Protein AF-A0A1C5WNR1-F1 (afdb_monomer_lite)

Sequence (77 aa):
MYEQSLLCGIMNDWYGSMEDLFQDLKHYGFEVLESNRESITVSCDDDGDYVQIELALGGTERTIVVEDFEEIYREEA

Structure (mmCIF, N/CA/C/O backbone):
data_AF-A0A1C5WNR1-F1
#
_entry.id   AF-A0A1C5WNR1-F1
#
loop_
_atom_site.group_PDB
_atom_site.id
_atom_site.type_symbol
_atom_site.label_atom_id
_atom_site.label_alt_id
_atom_site.label_comp_id
_atom_site.label_asym_id
_atom_site.label_entity_id
_atom_site.label_seq_id
_atom_site.pdbx_PDB_ins_code
_atom_site.Cartn_x
_atom_site.Cartn_y
_atom_site.Cartn_z
_atom_site.occupancy
_atom_site.B_iso_or_equiv
_atom_site.auth_seq_id
_atom_site.auth_comp_id
_atom_site.auth_asym_id
_atom_site.auth_atom_id
_atom_site.pdbx_PDB_model_num
ATOM 1 N N . MET A 1 1 ? -3.570 -7.372 -18.498 1.00 49.03 1 MET A N 1
ATOM 2 C CA . MET A 1 1 ? -4.941 -7.853 -18.113 1.00 49.03 1 MET A CA 1
ATOM 3 C C . MET A 1 1 ? -4.896 -8.790 -16.899 1.00 49.03 1 MET A C 1
ATOM 5 O O . MET A 1 1 ? -5.952 -9.190 -16.420 1.00 49.03 1 MET A O 1
ATOM 9 N N . TYR A 1 2 ? -3.701 -9.107 -16.382 1.00 49.50 2 TYR A N 1
ATOM 10 C CA . TYR A 1 2 ? -3.510 -9.843 -15.132 1.00 49.50 2 TYR A CA 1
ATOM 11 C C . TYR A 1 2 ? -3.376 -8.890 -13.929 1.00 49.50 2 TYR A C 1
ATOM 13 O O . TYR A 1 2 ? -3.820 -9.237 -12.836 1.00 49.50 2 TYR A O 1
ATOM 21 N N . GLU A 1 3 ? -2.892 -7.657 -14.126 1.00 54.88 3 GLU A N 1
ATOM 22 C CA . GLU A 1 3 ? -2.542 -6.760 -13.011 1.00 54.88 3 GLU A CA 1
ATOM 23 C C . GLU A 1 3 ? -3.763 -6.180 -12.273 1.00 54.88 3 GLU A C 1
ATOM 25 O O . GLU A 1 3 ? -3.767 -6.106 -11.045 1.00 54.88 3 GLU A O 1
ATOM 30 N N . GLN A 1 4 ? -4.867 -5.900 -12.983 1.00 54.25 4 GLN A N 1
ATOM 31 C CA . GLN A 1 4 ? -6.134 -5.504 -12.341 1.00 54.25 4 GLN A CA 1
ATOM 32 C C . GLN A 1 4 ? -6.720 -6.609 -11.448 1.00 54.25 4 GLN A C 1
ATOM 34 O O . GLN A 1 4 ? -7.456 -6.306 -10.516 1.00 54.25 4 GLN A O 1
ATOM 39 N N . SER A 1 5 ? -6.409 -7.886 -11.707 1.00 58.66 5 SER A N 1
ATOM 40 C CA . SER A 1 5 ? -6.938 -8.996 -10.899 1.00 58.66 5 SER A CA 1
ATOM 41 C C . SER A 1 5 ? -6.183 -9.170 -9.578 1.00 58.66 5 SER A C 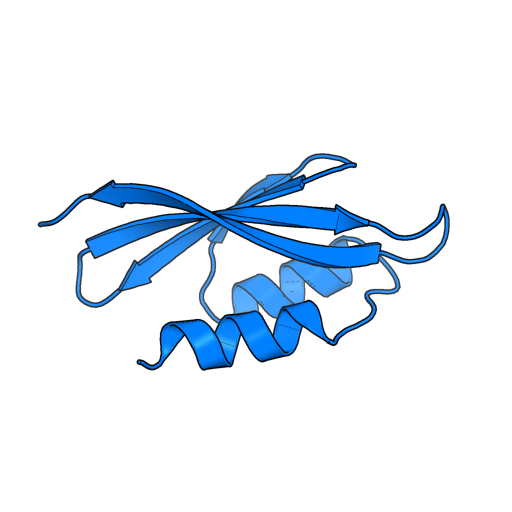1
ATOM 43 O O . SER A 1 5 ? -6.798 -9.561 -8.590 1.00 58.66 5 SER A O 1
ATOM 45 N N . LEU A 1 6 ? -4.881 -8.860 -9.547 1.00 65.00 6 LEU A N 1
ATOM 46 C CA . LEU A 1 6 ? -4.047 -8.933 -8.339 1.00 65.00 6 LEU A CA 1
ATOM 47 C C . LEU A 1 6 ? -4.390 -7.794 -7.373 1.00 65.00 6 LEU A C 1
ATOM 49 O O . LEU A 1 6 ? -4.675 -8.031 -6.202 1.00 65.00 6 LEU A O 1
ATOM 53 N N . LEU A 1 7 ? -4.469 -6.566 -7.892 1.00 68.19 7 LEU A N 1
ATOM 54 C CA . LEU A 1 7 ? -4.831 -5.390 -7.097 1.00 68.19 7 LEU A CA 1
ATOM 55 C C . LEU A 1 7 ? -6.295 -5.429 -6.629 1.00 68.19 7 LEU A C 1
ATOM 57 O O . LEU A 1 7 ? -6.608 -4.945 -5.543 1.00 68.19 7 LEU A O 1
ATOM 61 N N . CYS A 1 8 ? -7.187 -6.084 -7.383 1.00 65.56 8 CYS A N 1
ATOM 62 C CA . CYS A 1 8 ? -8.566 -6.317 -6.946 1.00 65.56 8 CYS A CA 1
ATOM 63 C C . CYS A 1 8 ? -8.653 -7.195 -5.684 1.00 65.56 8 CYS A C 1
ATOM 65 O O . CYS A 1 8 ? -9.595 -7.028 -4.908 1.00 65.56 8 CYS A O 1
ATOM 67 N N . GLY A 1 9 ? -7.702 -8.115 -5.470 1.00 68.81 9 GLY A N 1
ATOM 68 C CA . GLY A 1 9 ? -7.639 -8.918 -4.245 1.00 68.81 9 GLY A CA 1
ATOM 69 C C . GLY A 1 9 ? -7.370 -8.048 -3.019 1.00 68.81 9 GLY A C 1
ATOM 70 O O . GLY A 1 9 ? -8.057 -8.176 -2.016 1.00 68.81 9 GLY A O 1
ATOM 71 N N . ILE A 1 10 ? -6.449 -7.095 -3.157 1.00 76.81 10 ILE A N 1
ATOM 72 C CA . ILE A 1 10 ? -6.020 -6.193 -2.082 1.00 76.81 10 ILE A CA 1
ATOM 73 C C . ILE A 1 10 ? -7.074 -5.106 -1.798 1.00 76.81 10 ILE A C 1
ATOM 75 O O . ILE A 1 10 ? -7.346 -4.796 -0.642 1.00 76.81 10 ILE A O 1
ATOM 79 N N . MET A 1 11 ? -7.721 -4.553 -2.834 1.00 75.56 11 MET A N 1
ATOM 80 C CA . MET A 1 11 ? -8.774 -3.528 -2.689 1.00 75.56 11 MET A CA 1
ATOM 81 C C . MET A 1 11 ? -10.002 -3.991 -1.895 1.00 75.56 11 MET A C 1
ATOM 83 O O . MET A 1 11 ? -10.727 -3.166 -1.342 1.00 75.56 11 MET A O 1
ATOM 87 N N . ASN A 1 12 ? -10.312 -5.290 -1.897 1.00 67.81 12 ASN A N 1
ATOM 88 C CA . ASN A 1 12 ? -11.488 -5.806 -1.192 1.00 67.81 12 ASN A CA 1
ATOM 89 C C . ASN A 1 12 ? -11.165 -6.381 0.189 1.00 67.81 12 ASN A C 1
ATOM 91 O O . ASN A 1 12 ? -12.084 -6.823 0.879 1.00 67.81 12 ASN A O 1
ATOM 95 N N . ASP A 1 13 ? -9.893 -6.365 0.586 1.00 78.44 13 ASP A N 1
ATOM 96 C CA . ASP A 1 13 ? -9.440 -6.988 1.818 1.00 78.44 13 ASP A CA 1
ATOM 97 C C . ASP A 1 13 ? -9.250 -5.973 2.954 1.00 78.44 13 ASP A C 1
ATOM 99 O O . ASP A 1 13 ? -9.061 -4.768 2.750 1.00 78.44 13 ASP A O 1
ATOM 103 N N . TRP A 1 14 ? -9.362 -6.467 4.185 1.00 83.38 14 TRP A N 1
ATOM 104 C CA . TRP A 1 14 ? -9.241 -5.672 5.400 1.00 83.38 14 TRP A CA 1
ATOM 105 C C . TRP A 1 14 ? -8.091 -6.200 6.226 1.00 83.38 14 TRP A C 1
ATOM 107 O O . TRP A 1 14 ? -8.193 -7.217 6.912 1.00 83.38 14 TRP A O 1
ATOM 117 N N . TYR A 1 15 ? -7.029 -5.416 6.253 1.00 85.19 15 TYR A N 1
ATOM 118 C CA . TYR A 1 15 ? -5.820 -5.771 6.953 1.00 85.19 15 TYR A CA 1
ATOM 119 C C . TYR A 1 15 ? -5.923 -5.326 8.409 1.00 85.19 15 TYR A C 1
ATOM 121 O O . TYR A 1 15 ? -6.171 -4.159 8.736 1.00 85.19 15 TYR A O 1
ATOM 129 N N . GLY A 1 16 ? -5.716 -6.271 9.325 1.00 82.50 16 GLY A N 1
ATOM 130 C CA . GLY A 1 16 ? -5.689 -5.978 10.759 1.00 82.50 16 GLY A CA 1
ATOM 131 C C . GLY A 1 16 ? -4.464 -5.159 11.174 1.00 82.50 16 GLY A C 1
ATOM 132 O O . GLY A 1 16 ? -4.448 -4.560 12.250 1.00 82.50 16 GLY A O 1
ATOM 133 N N . SER A 1 17 ? -3.413 -5.150 10.351 1.00 83.25 17 SER A N 1
ATOM 134 C CA . SER A 1 17 ? -2.158 -4.435 10.585 1.00 83.25 17 SER A CA 1
ATOM 135 C C . SER A 1 17 ? -1.390 -4.243 9.279 1.00 83.25 17 SER A C 1
ATOM 137 O O . SER A 1 17 ? -1.587 -4.981 8.320 1.00 83.25 17 SER A O 1
ATOM 139 N N . MET A 1 18 ? -0.475 -3.272 9.261 1.00 83.44 18 MET A N 1
ATOM 140 C CA . MET A 1 18 ? 0.379 -2.989 8.099 1.00 83.44 18 MET A CA 1
ATOM 141 C C . MET A 1 18 ? 1.229 -4.203 7.705 1.00 83.44 18 MET A C 1
ATOM 143 O O . MET A 1 18 ? 1.452 -4.442 6.528 1.00 83.44 18 MET A O 1
ATOM 147 N N . GLU A 1 19 ? 1.675 -4.992 8.689 1.00 85.62 19 GLU A N 1
ATOM 148 C CA . GLU A 1 19 ? 2.444 -6.219 8.449 1.00 85.62 19 GLU A CA 1
ATOM 149 C C . GLU A 1 19 ? 1.680 -7.231 7.591 1.00 85.62 19 GLU A C 1
ATOM 151 O O . GLU A 1 19 ? 2.270 -7.825 6.694 1.00 85.62 19 GLU A O 1
ATOM 156 N N . ASP A 1 20 ? 0.376 -7.377 7.828 1.00 87.50 20 ASP A N 1
ATOM 157 C CA . ASP A 1 20 ? -0.494 -8.293 7.086 1.00 87.50 20 ASP A CA 1
ATOM 158 C C . ASP A 1 20 ? -0.596 -7.858 5.616 1.00 87.50 20 ASP A C 1
ATOM 160 O O . ASP A 1 20 ? -0.335 -8.642 4.705 1.00 87.50 20 ASP A O 1
ATOM 164 N N . LEU A 1 21 ? -0.807 -6.555 5.394 1.00 86.06 21 LEU A N 1
ATOM 165 C CA . LEU A 1 21 ? -0.805 -5.942 4.065 1.00 86.06 21 LEU A CA 1
ATOM 166 C C . LEU A 1 21 ? 0.536 -6.132 3.343 1.00 86.06 21 LEU A C 1
ATOM 168 O O . LEU A 1 21 ? 0.571 -6.502 2.172 1.00 86.06 21 LEU A O 1
ATOM 172 N N . PHE A 1 22 ? 1.659 -5.922 4.032 1.00 87.62 22 PHE A N 1
ATOM 173 C CA . PHE A 1 22 ? 2.984 -6.122 3.443 1.00 87.62 22 PHE A CA 1
ATOM 174 C C . PHE A 1 22 ? 3.263 -7.581 3.078 1.00 87.62 22 PHE A C 1
ATOM 176 O O . PHE A 1 22 ? 3.973 -7.841 2.103 1.00 87.62 22 PH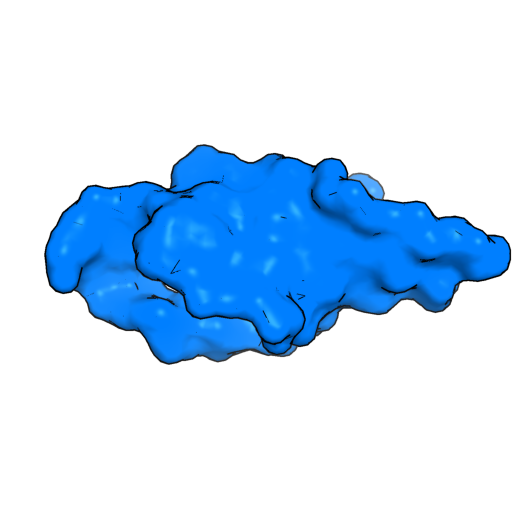E A O 1
ATOM 183 N N . GLN A 1 23 ? 2.746 -8.538 3.852 1.00 86.88 23 GLN A N 1
ATOM 184 C CA . GLN A 1 23 ? 2.864 -9.954 3.518 1.00 86.88 23 GLN A CA 1
ATOM 185 C C . GLN A 1 23 ? 2.076 -10.297 2.256 1.00 86.88 23 GLN A C 1
ATOM 187 O O . GLN A 1 23 ? 2.604 -11.011 1.403 1.00 86.88 23 GLN A O 1
ATOM 192 N N . ASP A 1 24 ? 0.866 -9.761 2.124 1.00 86.81 24 ASP A N 1
ATOM 193 C CA . ASP A 1 24 ? 0.012 -9.973 0.959 1.00 86.81 24 ASP A CA 1
ATOM 194 C C . ASP A 1 24 ? 0.647 -9.369 -0.300 1.00 86.81 24 ASP A C 1
ATOM 196 O O . ASP A 1 24 ? 0.831 -10.061 -1.300 1.00 86.81 24 ASP A O 1
ATOM 200 N N . LEU A 1 25 ? 1.125 -8.122 -0.215 1.00 86.44 25 LEU A N 1
ATOM 201 C CA . LEU A 1 25 ? 1.857 -7.450 -1.295 1.00 86.44 25 LEU A CA 1
ATOM 202 C C . LEU A 1 25 ? 3.043 -8.290 -1.786 1.00 86.44 25 LEU A C 1
ATOM 204 O O . LEU A 1 25 ? 3.154 -8.567 -2.980 1.00 86.44 25 LEU A O 1
ATOM 208 N N . LYS A 1 26 ? 3.879 -8.785 -0.866 1.00 85.38 26 LYS A N 1
ATOM 209 C CA . LYS A 1 26 ? 4.996 -9.677 -1.213 1.00 85.38 26 LYS A CA 1
ATOM 210 C C . LYS A 1 26 ? 4.536 -10.995 -1.822 1.00 85.38 26 LYS A C 1
ATOM 212 O O . LYS A 1 26 ? 5.199 -11.506 -2.720 1.00 85.38 26 LYS A O 1
ATOM 217 N N . HIS A 1 27 ? 3.437 -11.561 -1.334 1.00 85.44 27 HIS A N 1
ATOM 218 C CA . HIS A 1 27 ? 2.874 -12.797 -1.869 1.00 85.44 27 HIS A CA 1
ATOM 219 C C . HIS A 1 27 ? 2.395 -12.622 -3.317 1.00 85.44 27 HIS A C 1
ATOM 221 O O . HIS A 1 27 ? 2.562 -13.528 -4.132 1.00 85.44 27 HIS A O 1
ATOM 227 N N . TYR A 1 28 ? 1.874 -11.443 -3.657 1.00 79.38 28 TYR A N 1
ATOM 228 C CA . TYR A 1 28 ? 1.518 -11.076 -5.026 1.00 79.38 28 TYR A CA 1
ATOM 229 C C . TYR A 1 28 ? 2.716 -10.697 -5.911 1.00 79.38 28 TYR A C 1
ATOM 231 O O . TYR A 1 28 ? 2.541 -10.550 -7.116 1.00 79.38 28 TYR A O 1
ATOM 239 N N . GLY A 1 29 ? 3.924 -10.581 -5.348 1.00 83.56 29 GLY A N 1
ATOM 240 C CA . GLY A 1 29 ? 5.134 -10.205 -6.084 1.00 83.56 29 GLY A CA 1
ATOM 241 C C . GLY A 1 29 ? 5.410 -8.701 -6.120 1.00 83.56 29 GLY A C 1
ATOM 242 O O . GLY A 1 29 ? 6.278 -8.266 -6.871 1.00 83.56 29 GLY A O 1
ATOM 243 N N . PHE A 1 30 ? 4.708 -7.908 -5.308 1.00 87.38 30 PHE A N 1
ATOM 244 C CA . PHE A 1 30 ? 5.010 -6.493 -5.124 1.00 87.38 30 PHE A CA 1
ATOM 245 C C . PHE A 1 30 ? 6.118 -6.300 -4.086 1.00 87.38 30 PHE A C 1
ATOM 247 O O . PHE A 1 30 ? 6.122 -6.908 -3.010 1.00 87.38 30 PHE A O 1
ATOM 254 N N . GLU A 1 31 ? 7.037 -5.391 -4.381 1.00 89.31 31 GLU A N 1
ATOM 255 C CA . GLU A 1 31 ? 8.056 -4.926 -3.452 1.00 89.31 31 GLU A CA 1
ATOM 256 C C . GLU A 1 31 ? 7.665 -3.561 -2.887 1.00 89.31 31 GLU A C 1
ATOM 258 O O . GLU A 1 31 ? 7.405 -2.617 -3.625 1.00 89.31 31 GLU A O 1
ATOM 263 N N . VAL A 1 32 ? 7.611 -3.451 -1.562 1.00 90.00 32 VAL A N 1
ATOM 264 C CA . VAL A 1 32 ? 7.263 -2.200 -0.881 1.00 90.00 32 VAL A CA 1
ATOM 265 C C . VAL A 1 32 ? 8.465 -1.265 -0.901 1.00 90.00 32 VAL A C 1
ATOM 267 O O . VAL A 1 32 ? 9.494 -1.576 -0.300 1.00 90.00 32 VAL A O 1
ATOM 270 N N . LEU A 1 33 ? 8.313 -0.117 -1.556 1.00 90.69 33 LEU A N 1
ATOM 271 C CA . LEU A 1 33 ? 9.344 0.914 -1.649 1.00 90.69 33 LEU A CA 1
ATOM 272 C C . LEU A 1 33 ? 9.196 1.937 -0.529 1.00 90.69 33 LEU A C 1
ATOM 274 O O . LEU A 1 33 ? 10.138 2.199 0.218 1.00 90.69 33 LEU A O 1
ATOM 278 N N . GLU A 1 34 ? 7.993 2.493 -0.405 1.00 90.06 34 GLU A N 1
ATOM 279 C CA . GLU A 1 34 ? 7.651 3.482 0.606 1.00 90.06 34 GLU A CA 1
ATOM 280 C C . GLU A 1 34 ? 6.316 3.113 1.244 1.00 90.06 34 GLU A C 1
ATOM 282 O O . GLU A 1 34 ? 5.394 2.648 0.584 1.00 90.06 34 GLU A O 1
ATOM 287 N N . SER A 1 35 ? 6.201 3.306 2.552 1.00 87.50 35 SER A N 1
ATOM 288 C CA . SER A 1 35 ? 4.952 3.077 3.267 1.00 87.50 35 SER A CA 1
ATOM 289 C C . SER A 1 35 ? 4.690 4.216 4.234 1.00 87.50 35 SER A C 1
ATOM 291 O O . SER A 1 35 ? 5.468 4.439 5.166 1.00 87.50 35 SER A O 1
ATOM 293 N N . ASN A 1 36 ? 3.573 4.898 4.034 1.00 85.56 36 ASN A N 1
ATOM 294 C CA . ASN A 1 36 ? 3.054 5.955 4.883 1.00 85.56 36 ASN A CA 1
ATOM 295 C C . ASN A 1 36 ? 1.801 5.477 5.633 1.00 85.56 36 ASN A C 1
ATOM 297 O O . ASN A 1 36 ? 1.313 4.360 5.464 1.00 85.56 36 ASN A O 1
ATOM 301 N N . ARG A 1 37 ? 1.278 6.334 6.517 1.00 81.25 37 ARG A N 1
ATOM 302 C CA . ARG A 1 37 ? 0.011 6.070 7.222 1.00 81.25 37 ARG A CA 1
ATOM 303 C C . ARG A 1 37 ? -1.215 6.165 6.313 1.00 81.25 37 ARG A C 1
ATOM 305 O O . ARG A 1 37 ? -2.246 5.610 6.668 1.00 81.25 37 ARG A O 1
ATOM 312 N N . GLU A 1 38 ? -1.084 6.895 5.211 1.00 85.94 38 GLU A N 1
ATOM 313 C CA . GLU A 1 38 ? -2.174 7.262 4.299 1.00 85.94 38 GLU A CA 1
ATOM 314 C C . GLU A 1 38 ? -2.002 6.630 2.908 1.00 85.94 38 GLU A C 1
ATOM 316 O O . GLU A 1 38 ? -2.971 6.507 2.171 1.00 85.94 38 GLU A O 1
ATOM 321 N N . SER A 1 39 ? -0.796 6.191 2.540 1.00 88.69 39 SER A N 1
ATOM 322 C CA . SER A 1 39 ? -0.529 5.532 1.258 1.00 88.69 39 SER A CA 1
ATOM 323 C C . SER A 1 39 ? 0.687 4.607 1.338 1.00 88.69 39 SER A C 1
ATOM 325 O O . SER A 1 39 ? 1.522 4.748 2.230 1.00 88.69 39 SER A O 1
ATOM 327 N N . ILE A 1 40 ? 0.803 3.644 0.426 1.00 90.00 40 ILE A N 1
ATOM 328 C CA . ILE A 1 40 ? 1.981 2.784 0.261 1.00 90.00 40 ILE A CA 1
ATOM 329 C C . ILE A 1 40 ? 2.380 2.786 -1.203 1.00 90.00 40 ILE A C 1
ATOM 331 O O . ILE A 1 40 ? 1.574 2.464 -2.062 1.00 90.00 40 ILE A O 1
ATOM 335 N N . THR A 1 41 ? 3.644 3.053 -1.482 1.00 91.81 41 THR A N 1
ATOM 336 C CA . THR A 1 41 ? 4.228 2.881 -2.804 1.00 91.81 41 THR A CA 1
ATOM 337 C C . THR A 1 41 ? 4.868 1.507 -2.912 1.00 91.81 41 THR A C 1
ATOM 339 O O . THR A 1 41 ? 5.748 1.138 -2.127 1.00 91.81 41 THR A O 1
ATOM 342 N N . VAL A 1 42 ? 4.460 0.757 -3.926 1.00 90.31 42 VAL A N 1
ATOM 343 C CA . VAL A 1 42 ? 5.036 -0.542 -4.261 1.00 90.31 42 VAL A CA 1
ATOM 344 C C . VAL A 1 42 ? 5.534 -0.550 -5.691 1.00 90.31 42 VAL A C 1
ATOM 346 O O . VAL A 1 42 ? 5.014 0.172 -6.534 1.00 90.31 42 VAL A O 1
ATOM 349 N N . SER A 1 43 ? 6.516 -1.394 -5.972 1.00 89.75 43 SER A N 1
ATOM 350 C CA . SER A 1 43 ? 6.924 -1.724 -7.331 1.00 89.75 43 SER A CA 1
ATOM 351 C C . SER A 1 43 ? 6.626 -3.165 -7.688 1.00 89.75 43 SER A C 1
ATOM 353 O O . SER A 1 43 ? 6.712 -4.052 -6.839 1.00 89.75 43 SER A O 1
ATOM 355 N N . CYS A 1 44 ? 6.345 -3.394 -8.962 1.00 86.12 44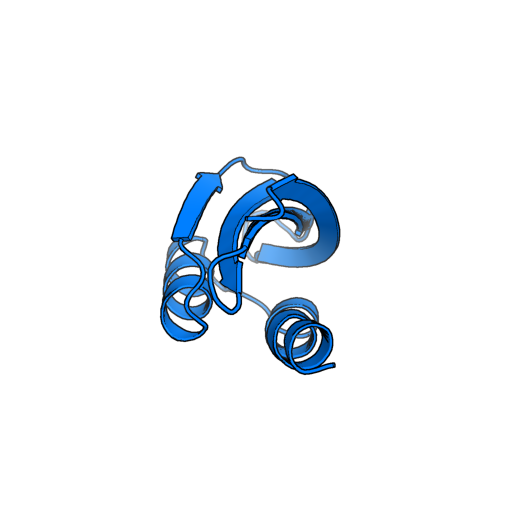 CYS A N 1
ATOM 356 C CA . CYS A 1 44 ? 6.267 -4.710 -9.571 1.00 86.12 44 CYS A CA 1
ATOM 357 C C . CYS A 1 44 ? 7.139 -4.739 -10.829 1.00 86.12 44 CYS A C 1
ATOM 359 O O . CYS A 1 44 ? 7.286 -3.722 -11.506 1.00 86.12 44 CYS A O 1
ATOM 361 N N . ASP A 1 45 ? 7.712 -5.905 -11.109 1.00 83.94 45 ASP A N 1
ATOM 362 C CA . ASP A 1 45 ? 8.398 -6.202 -12.364 1.00 83.94 45 ASP A CA 1
ATOM 363 C C . ASP A 1 45 ? 7.412 -6.983 -13.246 1.00 83.94 45 ASP A C 1
ATOM 365 O O . ASP A 1 45 ? 7.063 -8.122 -12.920 1.00 83.94 45 ASP A O 1
ATOM 369 N N . ASP A 1 46 ? 6.901 -6.347 -14.304 1.00 73.00 46 ASP A N 1
ATOM 370 C CA . ASP A 1 46 ? 5.985 -6.962 -15.274 1.00 73.00 46 ASP A CA 1
ATOM 371 C C . ASP A 1 46 ? 6.730 -7.192 -16.590 1.00 73.00 46 ASP A C 1
ATOM 373 O O . ASP A 1 46 ? 7.000 -6.257 -17.331 1.00 73.00 46 ASP A O 1
ATOM 377 N N . ASP A 1 47 ? 7.117 -8.441 -16.865 1.00 73.19 47 ASP A N 1
ATOM 378 C CA . ASP A 1 47 ? 7.817 -8.836 -18.104 1.00 73.19 47 ASP A CA 1
ATOM 379 C C . ASP A 1 47 ? 9.080 -7.989 -18.417 1.00 73.19 47 ASP A C 1
ATOM 381 O O . ASP A 1 47 ? 9.477 -7.839 -19.571 1.00 73.19 47 ASP A O 1
ATOM 385 N N . GLY A 1 48 ? 9.746 -7.468 -17.377 1.00 73.62 48 GLY A N 1
ATOM 386 C CA . GLY A 1 48 ? 10.922 -6.597 -17.479 1.00 73.62 48 GLY A CA 1
ATOM 387 C C . GLY A 1 48 ? 10.631 -5.091 -17.463 1.00 73.62 48 GLY A C 1
ATOM 388 O O . GLY A 1 48 ? 11.584 -4.312 -17.429 1.00 73.62 48 GLY A O 1
ATOM 389 N N . ASP A 1 49 ? 9.361 -4.681 -17.447 1.00 83.44 49 ASP A N 1
ATOM 390 C CA . ASP A 1 49 ? 8.954 -3.304 -17.176 1.00 83.44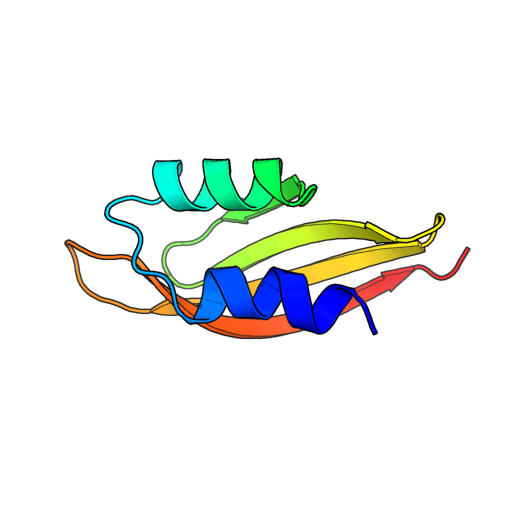 49 ASP A CA 1
ATOM 391 C C . ASP A 1 49 ? 8.877 -3.072 -15.662 1.00 83.44 49 ASP A C 1
ATOM 393 O O . ASP A 1 49 ? 8.209 -3.804 -14.923 1.00 83.44 49 ASP A O 1
ATOM 397 N N . TYR A 1 50 ? 9.521 -2.006 -15.191 1.00 85.44 50 TYR A N 1
ATOM 398 C CA . TYR A 1 50 ? 9.450 -1.615 -13.789 1.00 85.44 50 TYR A CA 1
ATOM 399 C C . TYR A 1 50 ? 8.287 -0.646 -13.574 1.00 85.44 50 TYR A C 1
ATOM 401 O O . TYR A 1 50 ? 8.314 0.498 -14.035 1.00 85.44 50 TYR A O 1
ATOM 409 N N . VAL A 1 51 ? 7.265 -1.089 -12.843 1.00 86.50 51 VAL A N 1
ATOM 410 C CA . VAL A 1 51 ? 6.047 -0.311 -12.578 1.00 86.50 51 VAL A CA 1
ATOM 411 C C . VAL A 1 51 ? 5.964 0.025 -11.096 1.00 86.50 51 VAL A C 1
ATOM 413 O O . VAL A 1 51 ? 6.097 -0.864 -10.257 1.00 86.50 51 VAL A O 1
ATOM 416 N N . GLN A 1 52 ? 5.712 1.290 -10.755 1.00 90.50 52 GLN A N 1
ATOM 417 C CA . GLN A 1 52 ? 5.393 1.721 -9.393 1.00 90.50 52 GLN A CA 1
ATOM 418 C C . GLN A 1 52 ? 3.933 2.141 -9.272 1.00 90.50 52 GLN A C 1
ATOM 420 O O . GLN A 1 52 ? 3.408 2.919 -10.072 1.00 90.50 52 GLN A O 1
ATOM 425 N N . ILE A 1 53 ? 3.306 1.657 -8.208 1.00 88.94 53 ILE A N 1
ATOM 426 C CA . ILE A 1 53 ? 1.898 1.857 -7.895 1.00 88.94 53 ILE A CA 1
ATOM 427 C C . ILE A 1 53 ? 1.810 2.413 -6.477 1.00 88.94 53 ILE A C 1
ATOM 429 O O . 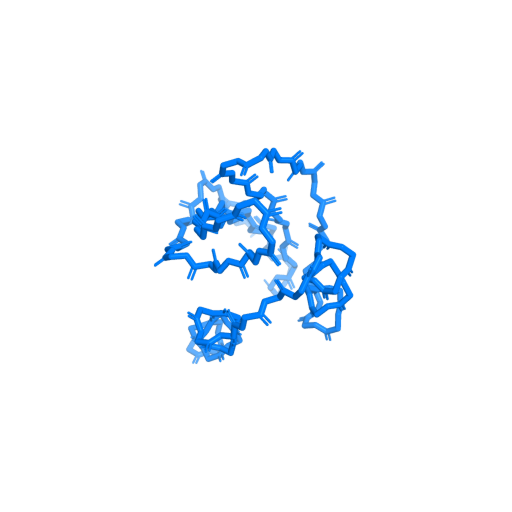ILE A 1 53 ? 2.401 1.866 -5.544 1.00 88.94 53 ILE A O 1
ATOM 433 N N . GLU A 1 54 ? 1.066 3.495 -6.306 1.00 91.25 54 GLU A N 1
ATOM 434 C CA . GLU A 1 54 ? 0.693 4.032 -5.007 1.00 91.25 54 GLU A CA 1
ATOM 435 C C . GLU A 1 54 ? -0.677 3.484 -4.603 1.00 91.25 54 GLU A C 1
ATOM 437 O O . GLU A 1 54 ? -1.675 3.721 -5.271 1.00 91.25 54 GLU A O 1
ATOM 442 N N . LEU A 1 55 ? -0.731 2.736 -3.505 1.00 88.12 55 LEU A N 1
ATOM 443 C CA . LEU A 1 55 ? -1.959 2.265 -2.880 1.00 88.12 55 LEU A CA 1
ATOM 444 C C . LEU A 1 55 ? -2.399 3.275 -1.821 1.00 88.12 55 LEU A C 1
ATOM 446 O O . LEU A 1 55 ? -1.689 3.490 -0.838 1.00 88.12 55 LEU A O 1
ATOM 450 N N . ALA A 1 56 ? -3.579 3.860 -1.986 1.00 88.69 56 ALA A N 1
ATOM 451 C CA . ALA A 1 56 ? -4.193 4.722 -0.989 1.00 88.69 56 ALA A CA 1
ATOM 452 C C . ALA A 1 56 ? -4.735 3.873 0.168 1.00 88.69 56 ALA A C 1
ATOM 454 O O . ALA A 1 56 ? -5.599 3.010 -0.015 1.00 88.69 56 ALA A O 1
ATOM 455 N N . LEU A 1 57 ? -4.224 4.125 1.372 1.00 88.19 57 LEU A N 1
ATOM 456 C CA . LEU A 1 57 ? -4.672 3.467 2.589 1.00 88.19 57 LEU A CA 1
ATOM 457 C C . LEU A 1 57 ? -5.731 4.307 3.288 1.00 88.19 57 LEU A C 1
ATOM 459 O O . LEU A 1 57 ? -5.482 5.432 3.720 1.00 88.19 57 LEU A O 1
ATOM 463 N N . GLY A 1 58 ? -6.885 3.696 3.493 1.00 85.25 58 GLY A N 1
ATOM 464 C CA . GLY A 1 58 ? -7.917 4.185 4.383 1.00 85.25 58 GLY A CA 1
ATOM 465 C C . GLY A 1 58 ? -8.096 3.289 5.599 1.00 85.25 58 GLY A C 1
ATOM 466 O O . GLY A 1 58 ? -7.337 2.353 5.876 1.00 85.25 58 GLY A O 1
ATOM 467 N N . GLY A 1 59 ? -9.171 3.565 6.329 1.00 81.50 59 GLY A N 1
ATOM 468 C CA . GLY A 1 59 ? -9.607 2.766 7.464 1.00 81.50 59 GLY A CA 1
ATOM 469 C C . GLY A 1 59 ? -9.621 3.549 8.768 1.00 81.50 59 GLY A C 1
ATOM 470 O O . GLY A 1 59 ? -9.931 4.737 8.811 1.00 81.50 59 GLY A O 1
ATOM 471 N N . THR A 1 60 ? -9.363 2.853 9.869 1.00 78.31 60 THR A N 1
ATOM 472 C CA . THR A 1 60 ? -9.444 3.413 11.222 1.00 78.31 60 THR A CA 1
ATOM 473 C C . THR A 1 60 ? -8.168 3.091 11.984 1.00 78.31 60 THR A C 1
ATOM 475 O O . THR A 1 60 ? -7.324 2.337 11.516 1.00 78.31 60 THR A O 1
ATOM 478 N N . GLU A 1 61 ? -8.038 3.578 13.216 1.00 72.81 61 GLU A N 1
ATOM 479 C CA . GLU A 1 61 ? -6.890 3.280 14.088 1.00 72.81 61 GLU A CA 1
ATOM 480 C C . GLU A 1 61 ? -6.640 1.773 14.315 1.00 72.81 61 GLU A C 1
ATOM 482 O O . GLU A 1 61 ? -5.606 1.397 14.863 1.00 72.81 61 GLU A O 1
ATOM 487 N N . ARG A 1 62 ? -7.591 0.906 13.939 1.00 75.25 62 ARG A N 1
ATOM 488 C CA . ARG A 1 62 ? -7.564 -0.541 14.185 1.00 75.25 62 ARG A CA 1
ATOM 489 C C . ARG A 1 62 ? -7.603 -1.400 12.921 1.00 75.25 62 ARG A C 1
ATOM 491 O O . ARG A 1 62 ? -7.528 -2.617 13.052 1.00 75.25 62 ARG A O 1
ATOM 498 N N . THR A 1 63 ? -7.785 -0.804 11.745 1.00 83.50 63 THR A N 1
ATOM 499 C CA . THR A 1 63 ? -7.998 -1.529 10.483 1.00 83.50 63 THR A CA 1
ATOM 500 C C . THR A 1 63 ? -7.458 -0.715 9.323 1.00 83.50 63 THR A C 1
ATOM 502 O O . THR A 1 63 ? -7.764 0.473 9.231 1.00 83.50 63 THR A O 1
ATOM 505 N N . ILE A 1 64 ? -6.734 -1.364 8.421 1.00 86.06 64 ILE A N 1
ATOM 506 C CA . ILE A 1 64 ? -6.217 -0.766 7.193 1.00 86.06 64 ILE A CA 1
ATOM 507 C C . ILE A 1 64 ? -6.995 -1.364 6.026 1.00 86.06 64 ILE A C 1
ATOM 509 O O . ILE A 1 64 ? -7.187 -2.577 5.956 1.00 86.06 64 ILE A O 1
ATOM 513 N N . VAL A 1 65 ? -7.458 -0.511 5.126 1.00 86.44 65 VAL A N 1
ATOM 514 C CA . VAL A 1 65 ? -8.103 -0.916 3.877 1.00 86.44 65 VAL A CA 1
ATOM 515 C C . VAL A 1 65 ? -7.434 -0.172 2.739 1.00 86.44 65 VAL A C 1
ATOM 517 O O . VAL A 1 65 ? -7.073 0.991 2.897 1.00 86.44 65 VAL A O 1
ATOM 520 N N . VAL A 1 66 ? -7.251 -0.834 1.605 1.00 86.19 66 VAL A N 1
ATOM 521 C CA . VAL A 1 66 ? -6.817 -0.152 0.387 1.00 86.19 66 VAL A CA 1
ATOM 522 C C . VAL A 1 66 ? -8.057 0.419 -0.284 1.00 86.19 66 VAL A C 1
ATOM 524 O O . VAL A 1 66 ? -8.904 -0.330 -0.762 1.00 86.19 66 VAL A O 1
ATOM 527 N N . GLU A 1 67 ? -8.194 1.741 -0.265 1.00 86.06 67 GLU A N 1
ATOM 528 C CA . GLU A 1 67 ? -9.350 2.411 -0.870 1.00 86.06 67 GLU A CA 1
ATOM 529 C C . GLU A 1 67 ? -9.188 2.557 -2.380 1.00 86.06 67 GLU A C 1
ATOM 531 O O . GLU A 1 67 ? -10.170 2.454 -3.114 1.00 86.06 67 GLU A O 1
ATOM 536 N N . ASP A 1 68 ? -7.956 2.779 -2.831 1.00 86.00 68 ASP A N 1
ATOM 537 C CA . ASP A 1 68 ? -7.639 3.036 -4.228 1.00 86.00 68 ASP A CA 1
ATOM 538 C C . ASP A 1 68 ? -6.182 2.664 -4.529 1.00 86.00 68 ASP A C 1
ATOM 540 O O . ASP A 1 68 ? -5.373 2.485 -3.614 1.00 86.00 68 ASP A O 1
ATOM 544 N N . PHE A 1 69 ? -5.843 2.539 -5.808 1.00 86.44 69 PHE A N 1
ATOM 545 C CA . PHE A 1 69 ? -4.465 2.416 -6.253 1.00 86.44 69 PHE A CA 1
ATOM 546 C C . PHE A 1 69 ? -4.266 3.183 -7.561 1.00 86.44 69 PHE A C 1
ATOM 548 O O . PHE A 1 69 ? -5.082 3.096 -8.478 1.00 86.44 69 PHE A O 1
ATOM 555 N N . GLU A 1 70 ? -3.142 3.879 -7.672 1.00 85.50 70 GLU A N 1
ATOM 556 C CA . GLU A 1 70 ? -2.783 4.665 -8.847 1.00 85.50 70 GLU A CA 1
ATOM 557 C C . GLU A 1 70 ? -1.372 4.299 -9.318 1.00 85.50 70 GLU A C 1
ATOM 559 O O . GLU A 1 70 ? -0.428 4.232 -8.533 1.00 85.50 70 GLU A O 1
ATOM 564 N N . GLU A 1 71 ? -1.215 4.038 -10.616 1.00 88.56 71 GLU A N 1
ATOM 565 C CA . GLU A 1 71 ? 0.108 3.887 -11.224 1.00 88.56 71 GLU A CA 1
ATOM 566 C C . GLU A 1 71 ? 0.773 5.265 -11.300 1.00 88.56 71 GLU A C 1
ATOM 568 O O . GLU A 1 71 ? 0.290 6.160 -11.994 1.00 88.56 71 GLU A O 1
ATOM 573 N N . ILE A 1 72 ? 1.888 5.430 -10.590 1.00 89.31 72 ILE A N 1
ATOM 574 C CA . ILE A 1 72 ? 2.613 6.706 -10.529 1.00 89.31 72 ILE A CA 1
ATOM 575 C C . ILE A 1 72 ? 3.845 6.720 -11.434 1.00 89.31 72 ILE A C 1
ATOM 577 O O . ILE A 1 72 ? 4.337 7.791 -11.799 1.00 89.31 72 ILE A O 1
ATOM 581 N N . TYR A 1 73 ? 4.364 5.544 -11.794 1.00 87.94 73 TYR A N 1
ATOM 582 C CA . TYR A 1 73 ? 5.549 5.421 -12.628 1.00 87.94 73 TYR A CA 1
ATOM 583 C C . TYR A 1 73 ? 5.566 4.097 -13.389 1.00 87.94 73 TYR A C 1
ATOM 585 O O . TYR A 1 73 ? 5.222 3.052 -12.843 1.00 87.94 73 TYR A O 1
ATOM 593 N N . ARG A 1 74 ? 6.044 4.146 -14.631 1.00 85.81 74 ARG A N 1
ATOM 594 C CA . ARG A 1 74 ? 6.338 2.981 -15.459 1.00 85.81 74 ARG A CA 1
ATOM 595 C C . ARG A 1 74 ? 7.602 3.256 -16.261 1.00 85.81 74 ARG A C 1
ATOM 597 O O . ARG A 1 74 ? 7.666 4.245 -16.992 1.00 85.81 74 ARG A O 1
ATOM 604 N N . GLU A 1 75 ? 8.595 2.392 -16.113 1.00 82.56 75 GLU A N 1
ATOM 605 C CA . GLU A 1 75 ? 9.762 2.336 -16.987 1.00 82.56 75 GLU A CA 1
ATOM 606 C C . GLU A 1 75 ? 9.528 1.237 -18.022 1.00 82.56 75 GLU A C 1
ATOM 608 O O . GLU A 1 75 ? 9.412 0.068 -17.662 1.00 82.56 75 GLU A O 1
ATOM 613 N N . GLU A 1 76 ? 9.412 1.637 -19.290 1.00 72.50 76 GLU A N 1
ATOM 614 C CA . GLU A 1 76 ? 9.351 0.709 -20.423 1.00 72.50 76 GLU A CA 1
ATOM 615 C C . GLU A 1 76 ? 10.784 0.335 -20.834 1.00 72.50 76 GLU A C 1
ATOM 617 O O . GLU A 1 76 ? 11.600 1.233 -21.088 1.00 72.50 76 GLU A O 1
ATOM 622 N N . ALA A 1 77 ? 11.094 -0.965 -20.865 1.00 61.12 77 ALA A N 1
ATOM 623 C CA . ALA A 1 77 ? 12.427 -1.487 -21.200 1.00 61.12 77 ALA A C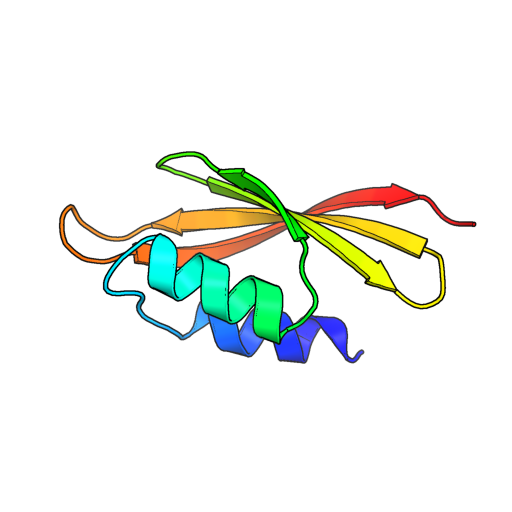A 1
ATOM 624 C C . ALA A 1 77 ? 12.772 -1.450 -22.705 1.00 61.12 77 ALA A C 1
ATOM 626 O O . ALA A 1 77 ? 11.877 -1.639 -23.564 1.00 61.12 77 ALA A O 1
#

Secondary structure (DSSP, 8-state):
--HHHHHHHHHT-EESSHHHHHHHHHHTTPEEEEE-SSEEEEEEEETTEEEEEEEEEEEETTEEEEEEEEEEEEE--

Foldseek 3Di:
DVPVVLVVVQQVDKDQDVVRVCVSCVVSQWAWDDDDPFWTWIWHQDVNKIWIKIFGWDDDPGITHRNDIDTPDIDDD

pLDDT: mean 81.26, std 10.07, range [49.03, 91.81]

Radius of gyration: 12.0 Å; chains: 1; bounding box: 24×20×35 Å